Protein AF-A0A9W5ZVD6-F1 (afdb_monomer_lite)

pLDDT: mean 93.9, std 5.44, range [62.91, 98.25]

Structure (mmCIF, N/CA/C/O backbone):
data_AF-A0A9W5ZVD6-F1
#
_entry.id   AF-A0A9W5ZVD6-F1
#
loop_
_atom_site.group_PDB
_atom_site.id
_atom_site.type_symbol
_atom_site.label_atom_id
_atom_site.label_alt_id
_atom_site.label_comp_id
_atom_site.label_asym_id
_atom_site.label_entity_id
_atom_site.label_seq_id
_atom_site.pdbx_PDB_ins_code
_atom_site.Cartn_x
_atom_site.Cartn_y
_atom_site.Cartn_z
_atom_site.occupancy
_atom_site.B_iso_or_equiv
_atom_site.auth_seq_id
_atom_site.auth_comp_id
_atom_site.auth_asym_id
_atom_site.auth_atom_id
_atom_site.pdbx_PDB_model_num
ATOM 1 N N . MET A 1 1 ? -0.571 -4.705 2.869 1.00 91.06 1 MET A N 1
ATOM 2 C CA . MET A 1 1 ? -1.914 -4.095 2.772 1.00 91.06 1 MET A CA 1
ATOM 3 C C . MET A 1 1 ? -2.915 -4.800 3.672 1.00 91.06 1 MET A C 1
ATOM 5 O O . MET A 1 1 ? -3.106 -4.308 4.764 1.00 91.06 1 MET A O 1
ATOM 9 N N . ALA A 1 2 ? -3.458 -5.978 3.334 1.00 92.69 2 ALA A N 1
ATOM 10 C CA . ALA A 1 2 ? -4.559 -6.575 4.118 1.00 92.69 2 ALA A CA 1
ATOM 11 C C . ALA A 1 2 ? -4.281 -6.784 5.627 1.00 92.69 2 ALA A C 1
ATOM 13 O O . ALA A 1 2 ? -5.161 -6.557 6.451 1.00 92.69 2 ALA A O 1
ATOM 14 N N . ILE A 1 3 ? -3.059 -7.188 6.003 1.00 91.69 3 ILE A N 1
ATOM 15 C CA . ILE A 1 3 ? -2.660 -7.328 7.419 1.00 91.69 3 ILE A CA 1
ATOM 16 C C . ILE A 1 3 ? -2.696 -5.967 8.127 1.00 91.69 3 ILE A C 1
ATOM 18 O O . ILE A 1 3 ? -3.287 -5.838 9.196 1.00 91.69 3 ILE A O 1
ATOM 22 N N . GLU A 1 4 ? -2.097 -4.946 7.509 1.00 93.69 4 GLU A N 1
ATOM 23 C CA . GLU A 1 4 ? -2.139 -3.573 8.012 1.00 93.69 4 GLU A CA 1
ATOM 24 C C . GLU A 1 4 ? -3.605 -3.102 8.079 1.00 93.69 4 GLU A C 1
ATOM 26 O O . GLU A 1 4 ? -4.015 -2.508 9.067 1.00 93.69 4 GLU A O 1
ATOM 31 N N . ASP A 1 5 ? -4.427 -3.380 7.054 1.00 95.44 5 ASP A N 1
ATOM 32 C CA . ASP A 1 5 ? -5.846 -2.981 6.992 1.00 95.44 5 ASP A CA 1
ATOM 33 C C . ASP A 1 5 ? -6.627 -3.526 8.183 1.00 95.44 5 ASP A C 1
ATOM 35 O O . ASP A 1 5 ? -7.312 -2.765 8.865 1.00 95.44 5 ASP A O 1
ATOM 39 N N . GLY A 1 6 ? -6.440 -4.811 8.492 1.00 94.56 6 GLY A N 1
ATOM 40 C CA . GLY A 1 6 ? -7.023 -5.436 9.674 1.00 94.56 6 GLY A CA 1
ATOM 41 C C . GLY A 1 6 ? -6.618 -4.738 10.973 1.00 94.56 6 GLY A C 1
ATOM 42 O O . GLY A 1 6 ? -7.481 -4.454 11.798 1.00 94.56 6 GLY A O 1
ATOM 43 N N . TYR A 1 7 ? -5.335 -4.408 11.142 1.00 95.19 7 TYR A N 1
ATOM 44 C CA . TYR A 1 7 ? -4.847 -3.707 12.334 1.00 95.19 7 TYR A CA 1
ATOM 45 C C . TYR A 1 7 ? -5.429 -2.291 12.466 1.00 95.19 7 TYR A C 1
ATOM 47 O O . TYR A 1 7 ? -5.953 -1.934 13.520 1.00 95.19 7 TYR A O 1
ATOM 55 N N . PHE A 1 8 ? -5.369 -1.482 11.404 1.00 95.69 8 PHE A N 1
ATOM 56 C CA . PHE A 1 8 ? -5.848 -0.097 11.441 1.00 95.69 8 PHE A CA 1
ATOM 57 C C . PHE A 1 8 ? -7.364 -0.035 11.663 1.00 95.69 8 PHE A C 1
ATOM 59 O O . PHE A 1 8 ? -7.830 0.794 12.444 1.00 95.69 8 PHE A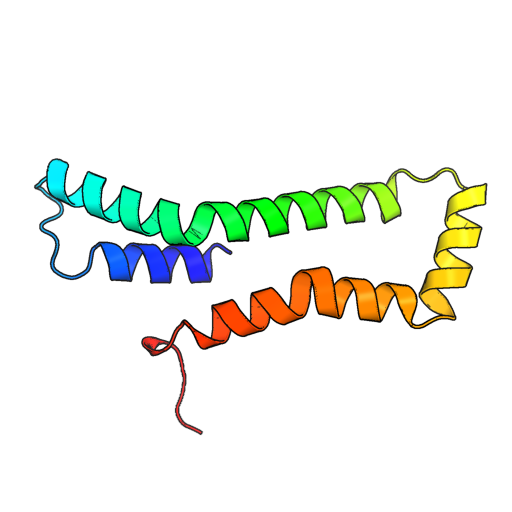 O 1
ATOM 66 N N . LEU A 1 9 ? -8.119 -0.941 11.033 1.00 96.25 9 LEU A N 1
ATOM 67 C CA . LEU A 1 9 ? -9.561 -1.054 11.232 1.00 96.25 9 LEU A CA 1
ATOM 68 C C . LEU A 1 9 ? -9.902 -1.506 12.656 1.00 96.25 9 LEU A C 1
ATOM 70 O O . LEU A 1 9 ? -10.759 -0.900 13.295 1.00 96.25 9 LEU A O 1
ATOM 74 N N . ALA A 1 10 ? -9.220 -2.533 13.173 1.00 95.31 10 ALA A N 1
ATOM 75 C CA . ALA A 1 10 ? -9.430 -3.006 14.540 1.00 95.31 10 ALA A CA 1
ATOM 76 C C . ALA A 1 10 ? -9.155 -1.896 15.563 1.00 95.31 10 ALA A C 1
ATOM 78 O O . ALA A 1 10 ? -9.958 -1.685 16.465 1.00 95.31 10 ALA A O 1
ATOM 79 N N . ARG A 1 11 ? -8.074 -1.131 15.374 1.00 95.19 11 ARG A N 1
ATOM 80 C CA . ARG A 1 11 ? -7.739 0.019 16.219 1.00 95.19 11 ARG A CA 1
ATOM 81 C C . ARG A 1 11 ? -8.782 1.136 16.134 1.00 95.19 11 ARG A C 1
ATOM 83 O O . ARG A 1 11 ? -9.114 1.728 17.152 1.00 95.19 11 ARG A O 1
ATOM 90 N N . ALA A 1 12 ? -9.299 1.439 14.943 1.00 96.50 12 ALA A N 1
ATOM 91 C CA . ALA A 1 12 ? -10.328 2.468 14.768 1.00 96.50 12 ALA A CA 1
ATOM 92 C C . ALA A 1 12 ? -11.685 2.074 15.383 1.00 96.50 12 ALA A C 1
ATOM 94 O O . ALA A 1 12 ? -12.496 2.943 15.700 1.00 96.50 12 ALA A O 1
ATOM 95 N N . LEU A 1 13 ? -11.926 0.772 15.560 1.00 97.31 13 LEU A N 1
ATOM 96 C CA . LEU A 1 13 ? -13.131 0.218 16.178 1.00 97.31 13 LEU A CA 1
ATOM 97 C C . LEU A 1 13 ? -12.924 -0.215 17.637 1.00 97.31 13 LEU A C 1
ATOM 99 O O . LEU A 1 13 ? -13.839 -0.787 18.233 1.00 97.31 13 LEU A O 1
ATOM 103 N N . ASP A 1 14 ? -11.759 0.054 18.229 1.00 96.38 14 ASP A N 1
ATOM 104 C CA . ASP A 1 14 ? -11.489 -0.332 19.609 1.00 96.38 14 ASP A CA 1
ATOM 105 C C . ASP A 1 14 ? -12.470 0.358 20.574 1.00 96.38 14 ASP A C 1
ATOM 107 O O . ASP A 1 14 ? -12.709 1.566 20.511 1.00 96.38 14 ASP A O 1
ATOM 111 N N . GLY A 1 15 ? -13.115 -0.436 21.431 1.00 95.56 15 GLY A N 1
ATOM 112 C CA . GLY A 1 15 ? -14.162 0.033 22.346 1.00 95.56 15 GLY A CA 1
ATOM 113 C C . GLY A 1 15 ? -15.481 0.493 21.695 1.00 95.56 15 GLY A C 1
ATOM 114 O O . GLY A 1 15 ? -16.366 0.983 22.404 1.00 95.56 15 GLY A O 1
ATOM 115 N N . VAL A 1 16 ? -15.659 0.344 20.377 1.00 97.19 16 VAL A N 1
ATOM 116 C CA . VAL A 1 16 ? -16.900 0.719 19.677 1.00 97.19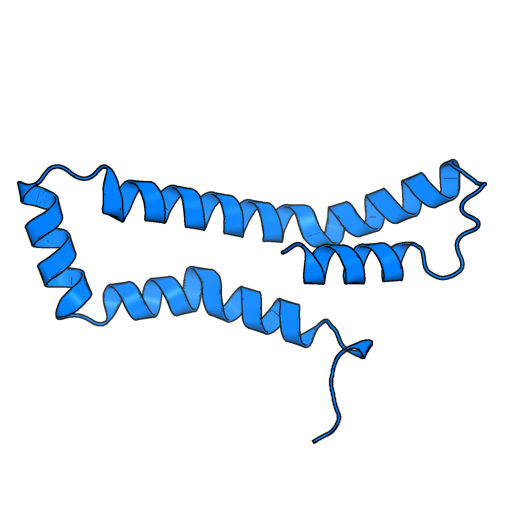 16 VAL A CA 1
ATOM 117 C C . VAL A 1 16 ? -17.973 -0.367 19.835 1.00 97.19 16 VAL A C 1
ATOM 119 O O . VAL A 1 16 ? -17.733 -1.544 19.577 1.00 97.19 16 VAL A O 1
ATOM 122 N N . ASP A 1 17 ? -19.202 0.023 20.202 1.00 96.75 17 ASP A N 1
ATOM 123 C CA . ASP A 1 17 ? -20.359 -0.882 20.127 1.00 96.75 17 ASP A CA 1
ATOM 124 C C . ASP A 1 17 ? -20.740 -1.112 18.660 1.00 96.75 17 ASP A C 1
ATOM 126 O O . ASP A 1 17 ? -21.279 -0.225 17.998 1.00 96.75 17 ASP A O 1
ATOM 130 N N . LEU A 1 18 ? -20.500 -2.326 18.166 1.00 95.94 18 LEU A N 1
ATOM 131 C CA . LEU A 1 18 ? -20.769 -2.718 16.781 1.00 95.94 18 LEU A CA 1
ATOM 132 C C . LEU A 1 18 ? -22.267 -2.792 16.426 1.00 95.94 18 LEU A C 1
ATOM 134 O O . LEU A 1 18 ? -22.625 -3.067 15.285 1.00 95.94 18 LEU A O 1
ATOM 138 N N . ARG A 1 19 ? -23.172 -2.559 17.379 1.00 97.38 19 ARG A N 1
ATOM 139 C CA . ARG A 1 19 ? -24.607 -2.395 17.095 1.00 97.38 19 ARG A CA 1
ATOM 140 C C . ARG A 1 19 ? -24.962 -0.943 16.770 1.00 97.38 19 ARG A C 1
ATOM 142 O O . ARG A 1 19 ? -26.018 -0.692 16.193 1.00 97.38 19 ARG A O 1
ATOM 149 N N . ASP A 1 20 ? -24.093 0.010 17.115 1.00 97.69 20 ASP A N 1
ATOM 150 C CA . ASP A 1 20 ? -24.251 1.423 16.778 1.00 97.69 20 ASP A CA 1
ATOM 151 C C . ASP A 1 20 ? -23.618 1.712 15.410 1.00 97.69 20 ASP A C 1
ATOM 153 O O . ASP A 1 20 ? -22.427 2.003 15.274 1.00 97.69 20 ASP A O 1
ATOM 157 N N . LEU A 1 21 ? -24.455 1.665 14.373 1.00 97.31 21 LEU A N 1
ATOM 158 C CA . LEU A 1 21 ? -24.040 1.909 12.990 1.00 97.31 21 LEU A CA 1
ATOM 159 C C . LEU A 1 21 ? -23.397 3.286 12.781 1.00 97.31 21 LEU A C 1
ATOM 161 O O . LEU A 1 21 ? -22.564 3.437 11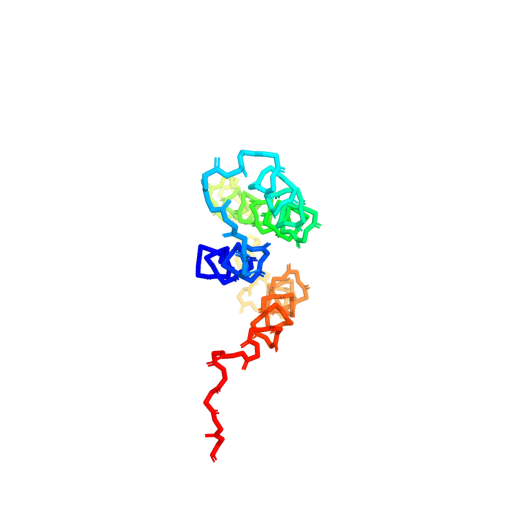.889 1.00 97.31 21 LEU A O 1
ATOM 165 N N . ARG A 1 22 ? -23.757 4.298 13.585 1.00 97.69 22 ARG A N 1
ATOM 166 C CA . ARG A 1 22 ? -23.155 5.634 13.460 1.00 97.69 22 ARG A CA 1
ATOM 167 C C . ARG A 1 22 ? -21.708 5.611 13.933 1.00 97.69 22 ARG A C 1
ATOM 169 O O . ARG A 1 22 ? -20.854 6.211 13.287 1.00 97.69 22 ARG A O 1
ATOM 176 N N . ARG A 1 23 ? -21.430 4.893 15.024 1.00 96.69 23 ARG A N 1
ATOM 177 C CA . ARG A 1 23 ? -20.067 4.737 15.544 1.00 96.69 23 ARG A CA 1
ATOM 178 C C . ARG A 1 23 ? -19.208 3.855 14.650 1.00 96.69 23 ARG A C 1
ATOM 180 O O . ARG A 1 23 ? -18.053 4.198 14.435 1.00 96.69 23 ARG A O 1
ATOM 187 N N . ILE A 1 24 ? -19.772 2.789 14.075 1.00 98.06 24 ILE A N 1
ATOM 188 C CA . ILE A 1 24 ? -19.057 1.994 13.064 1.00 98.06 24 ILE A CA 1
ATOM 189 C C . ILE A 1 24 ? -18.658 2.876 11.882 1.00 98.06 24 ILE A C 1
ATOM 191 O O . ILE A 1 24 ? -17.499 2.858 11.486 1.00 98.06 24 ILE A O 1
ATOM 195 N N . LYS A 1 25 ? -19.591 3.677 11.348 1.00 98.12 25 LYS A N 1
ATOM 196 C CA . LYS A 1 25 ? -19.304 4.570 10.219 1.00 98.12 25 LYS A CA 1
ATOM 197 C C . LYS A 1 25 ? -18.155 5.528 10.534 1.00 98.12 25 LYS A C 1
ATOM 199 O O . LYS A 1 25 ? -17.242 5.635 9.729 1.00 98.12 25 LYS A O 1
ATOM 204 N N . ALA A 1 26 ? -18.168 6.149 11.713 1.00 97.56 26 ALA A N 1
ATOM 205 C CA . ALA A 1 26 ? -17.084 7.028 12.148 1.00 97.56 26 ALA A CA 1
ATOM 206 C C . ALA A 1 26 ? -15.736 6.286 12.263 1.00 97.56 26 ALA A C 1
ATOM 208 O O . ALA A 1 26 ? -14.711 6.806 11.833 1.00 97.56 26 ALA A O 1
ATOM 209 N N . GLY A 1 27 ? -15.724 5.054 12.787 1.00 97.75 27 GLY A N 1
ATOM 210 C CA . GLY A 1 27 ? -14.517 4.221 12.822 1.00 97.75 27 GLY A CA 1
ATOM 211 C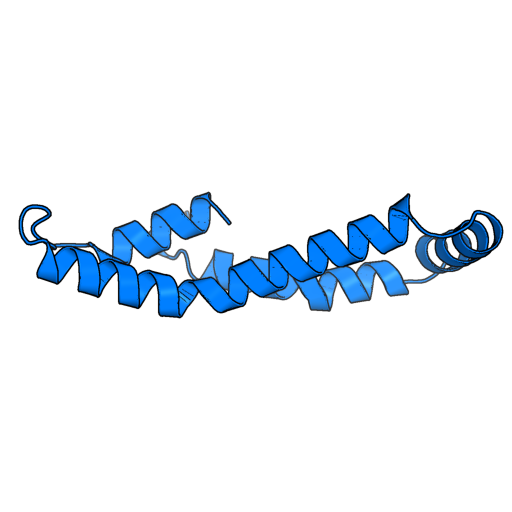 C . GLY A 1 27 ? -14.000 3.859 11.424 1.00 97.75 27 GLY A C 1
ATOM 212 O O . GLY A 1 27 ? -12.798 3.921 11.176 1.00 97.75 27 GLY A O 1
ATOM 213 N N . CYS A 1 28 ? -14.898 3.545 10.485 1.00 97.94 28 CYS A N 1
ATOM 214 C CA . CYS A 1 28 ? -14.537 3.320 9.085 1.00 97.94 28 CYS A CA 1
ATOM 215 C C . CYS A 1 28 ? -13.965 4.582 8.427 1.00 97.94 28 CYS A C 1
ATOM 217 O O . CYS A 1 28 ? -12.962 4.469 7.734 1.00 97.94 28 CYS A O 1
ATOM 219 N N . GLU A 1 29 ? -14.536 5.763 8.681 1.00 98.25 29 GLU A N 1
ATOM 220 C CA . GLU A 1 29 ? -14.022 7.039 8.158 1.00 98.25 29 GLU A CA 1
ATOM 221 C C . GLU A 1 29 ? -12.589 7.307 8.657 1.00 98.25 29 GLU A C 1
ATOM 223 O O . GLU A 1 29 ? -11.710 7.600 7.853 1.00 98.25 29 GLU A O 1
ATOM 228 N N . ILE A 1 30 ? -12.309 7.087 9.949 1.00 97.69 30 ILE A N 1
ATOM 229 C CA . ILE A 1 30 ? -10.949 7.201 10.518 1.00 97.69 30 ILE A CA 1
ATOM 230 C C . ILE A 1 30 ? -9.979 6.211 9.855 1.00 97.69 30 ILE A C 1
ATOM 232 O O . ILE A 1 30 ? -8.839 6.559 9.540 1.00 97.69 30 ILE A O 1
ATOM 236 N N . TYR A 1 31 ? -10.409 4.963 9.658 1.00 97.31 31 TYR A N 1
ATOM 237 C CA . TYR A 1 31 ? -9.612 3.948 8.969 1.00 97.31 31 TYR A CA 1
ATOM 238 C C . TYR A 1 31 ? -9.313 4.351 7.515 1.00 97.31 31 TYR A C 1
ATOM 240 O O . TYR A 1 31 ? -8.166 4.251 7.074 1.00 97.31 31 TYR A O 1
ATOM 248 N N . GLU A 1 32 ? -10.318 4.823 6.775 1.00 97.69 32 GLU A N 1
ATOM 249 C CA . GLU A 1 32 ? -10.174 5.237 5.379 1.00 97.69 32 GLU A CA 1
ATOM 250 C C . GLU A 1 32 ? -9.234 6.441 5.250 1.00 97.69 32 GLU A C 1
ATOM 252 O O . GLU A 1 32 ? -8.301 6.388 4.444 1.00 97.69 32 GLU A O 1
ATOM 257 N N . GLU A 1 33 ? -9.393 7.463 6.097 1.00 97.44 33 GLU A N 1
ATOM 258 C CA . GLU A 1 33 ? -8.494 8.626 6.164 1.00 97.44 33 GLU A CA 1
ATOM 259 C C . GLU A 1 33 ? -7.028 8.221 6.372 1.00 97.44 33 GLU A C 1
ATOM 261 O O . GLU A 1 33 ? -6.119 8.848 5.832 1.00 97.44 33 GLU A O 1
ATOM 266 N N . GLN A 1 34 ? -6.779 7.147 7.124 1.00 94.69 34 GLN A N 1
ATOM 267 C CA . GLN A 1 34 ? -5.426 6.660 7.395 1.00 94.69 34 GLN A CA 1
ATOM 268 C C . GLN A 1 34 ? -4.840 5.826 6.251 1.00 94.69 34 GLN A C 1
ATOM 270 O O . GLN A 1 34 ? -3.617 5.756 6.121 1.00 94.69 34 GLN A O 1
ATOM 275 N N . ARG A 1 35 ? -5.669 5.137 5.453 1.00 96.06 35 ARG A N 1
ATOM 276 C CA . ARG A 1 35 ? -5.196 4.038 4.588 1.00 96.06 35 ARG A CA 1
ATOM 277 C C . ARG A 1 35 ? -5.376 4.253 3.096 1.00 96.06 35 ARG A C 1
ATOM 279 O O . ARG A 1 35 ? -4.585 3.688 2.337 1.00 96.06 35 ARG A O 1
ATOM 286 N N . VAL A 1 36 ? -6.345 5.064 2.670 1.00 96.06 36 VAL A N 1
ATOM 287 C CA . VAL A 1 36 ? -6.667 5.263 1.246 1.00 96.06 36 VAL A CA 1
ATOM 288 C C . VAL A 1 36 ? -5.443 5.721 0.452 1.00 96.06 36 VAL A C 1
ATOM 290 O O . VAL A 1 36 ? -5.101 5.089 -0.547 1.00 96.06 36 VAL A O 1
ATOM 293 N N . ASP A 1 37 ? -4.723 6.740 0.921 1.00 94.69 37 ASP A N 1
ATOM 294 C CA . ASP A 1 37 ? -3.556 7.277 0.206 1.00 94.69 37 ASP A CA 1
ATOM 295 C C . ASP A 1 37 ? -2.418 6.256 0.078 1.00 94.69 37 ASP A C 1
ATOM 297 O O . ASP A 1 37 ? -1.827 6.094 -0.994 1.00 94.69 37 ASP A O 1
ATOM 301 N N . TYR A 1 38 ? -2.128 5.520 1.154 1.00 94.12 38 TYR A N 1
ATOM 302 C CA . TYR A 1 38 ? -1.082 4.496 1.158 1.00 94.12 38 TYR A CA 1
ATOM 303 C C . TYR A 1 38 ? -1.417 3.334 0.213 1.00 94.12 38 TYR A C 1
ATOM 305 O O . TYR A 1 38 ? -0.581 2.912 -0.593 1.00 94.12 38 TYR A O 1
ATOM 313 N N . VAL A 1 39 ? -2.649 2.828 0.281 1.00 95.12 39 VAL A N 1
ATOM 314 C CA . VAL A 1 39 ? -3.100 1.705 -0.549 1.00 95.12 39 VAL A CA 1
ATOM 315 C C . VAL A 1 39 ? -3.191 2.112 -2.020 1.00 95.12 39 VAL A C 1
ATOM 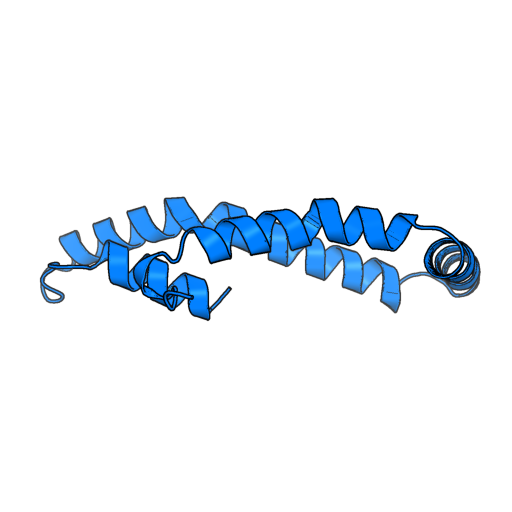317 O O . VAL A 1 39 ? -2.738 1.355 -2.882 1.00 95.12 39 VAL A O 1
ATOM 320 N N . ASN A 1 40 ? -3.685 3.317 -2.319 1.00 95.69 40 ASN A N 1
ATOM 321 C CA . ASN A 1 40 ? -3.729 3.846 -3.683 1.00 95.69 40 ASN A CA 1
ATOM 322 C C . ASN A 1 40 ? -2.327 3.978 -4.277 1.00 95.69 40 ASN A C 1
ATOM 324 O O . ASN A 1 40 ? -2.088 3.491 -5.383 1.00 95.69 40 ASN A O 1
ATOM 328 N N . HIS A 1 41 ? -1.379 4.548 -3.526 1.00 93.75 41 HIS A N 1
ATOM 329 C CA . HIS A 1 41 ? 0.019 4.639 -3.953 1.00 93.75 41 HIS A CA 1
ATOM 330 C C . HIS A 1 41 ? 0.592 3.256 -4.296 1.00 93.75 41 HIS A C 1
ATOM 332 O O . HIS A 1 41 ? 1.183 3.074 -5.361 1.00 93.75 41 HIS A O 1
ATOM 338 N N . ASN A 1 42 ? 0.372 2.254 -3.439 1.00 94.31 42 ASN A N 1
ATOM 339 C CA . ASN A 1 42 ? 0.852 0.890 -3.676 1.00 94.31 42 ASN A CA 1
ATOM 340 C C . ASN A 1 42 ? 0.194 0.236 -4.900 1.00 94.31 42 ASN A C 1
ATOM 342 O O . ASN A 1 42 ? 0.877 -0.413 -5.696 1.00 94.31 42 ASN A O 1
ATOM 346 N N . MET A 1 43 ? -1.115 0.429 -5.085 1.00 95.44 43 MET A N 1
ATOM 347 C CA . MET A 1 43 ? -1.842 -0.070 -6.252 1.00 95.44 43 MET A CA 1
ATOM 348 C C . MET A 1 43 ? -1.309 0.556 -7.548 1.00 95.44 43 MET A C 1
ATOM 350 O O . MET A 1 43 ? -1.059 -0.148 -8.530 1.00 95.44 43 MET A O 1
ATOM 354 N N . GLU A 1 44 ? -1.111 1.873 -7.569 1.00 95.69 44 GLU A N 1
ATOM 355 C CA . GLU A 1 44 ? -0.568 2.581 -8.726 1.00 95.69 44 GLU A CA 1
ATOM 356 C C . GLU A 1 44 ? 0.858 2.148 -9.047 1.00 95.69 44 GLU A C 1
ATOM 358 O O . GLU A 1 44 ? 1.163 1.877 -10.212 1.00 95.69 44 GLU A O 1
ATOM 363 N N . PHE A 1 45 ? 1.698 2.011 -8.022 1.00 95.25 45 PHE A N 1
ATOM 364 C CA . PHE A 1 45 ? 3.071 1.548 -8.157 1.00 95.25 45 PHE A CA 1
ATOM 365 C C . PHE A 1 45 ? 3.138 0.134 -8.747 1.00 95.25 45 PHE A C 1
ATOM 367 O O . PHE A 1 45 ? 3.839 -0.097 -9.736 1.00 95.25 45 PHE A O 1
ATOM 374 N N . ALA A 1 46 ? 2.346 -0.800 -8.211 1.00 94.81 46 ALA A N 1
ATOM 375 C CA . ALA A 1 46 ? 2.268 -2.169 -8.715 1.00 94.81 46 ALA A CA 1
ATOM 376 C C . ALA A 1 46 ? 1.766 -2.215 -10.167 1.00 94.81 46 ALA A C 1
ATOM 378 O O . ALA A 1 46 ? 2.342 -2.902 -11.013 1.00 94.81 46 ALA A O 1
ATOM 379 N N . ARG A 1 47 ? 0.728 -1.433 -10.491 1.00 96.69 47 ARG A N 1
ATOM 380 C CA . ARG A 1 47 ? 0.183 -1.328 -11.852 1.00 96.69 47 ARG A CA 1
ATOM 381 C C . ARG A 1 47 ? 1.209 -0.767 -12.835 1.00 96.69 47 ARG A C 1
ATOM 383 O O . ARG A 1 47 ? 1.301 -1.249 -13.965 1.00 96.69 47 ARG A O 1
ATOM 390 N N . PHE A 1 48 ? 1.966 0.247 -12.426 1.00 95.94 48 PHE A N 1
ATOM 391 C CA . PHE A 1 48 ? 3.033 0.827 -13.232 1.00 95.94 48 PHE A CA 1
ATOM 392 C C . PHE A 1 48 ? 4.150 -0.186 -13.499 1.00 95.94 48 PHE A C 1
ATOM 394 O O . PHE A 1 48 ? 4.494 -0.406 -14.661 1.00 95.94 48 PHE A O 1
ATOM 401 N N . LEU A 1 49 ? 4.657 -0.853 -12.457 1.00 95.25 49 LEU A N 1
ATOM 402 C CA . LEU A 1 49 ? 5.684 -1.886 -12.606 1.00 95.25 49 LEU A CA 1
ATOM 403 C C . LEU A 1 49 ? 5.206 -3.035 -13.495 1.00 95.25 49 LEU A C 1
ATOM 405 O O . LEU A 1 49 ? 5.928 -3.441 -14.401 1.00 95.25 49 LEU A O 1
ATOM 409 N N . GLY A 1 50 ? 3.968 -3.503 -13.316 1.00 96.38 50 GLY A N 1
ATOM 410 C CA . GLY A 1 50 ? 3.390 -4.540 -14.170 1.00 96.38 50 GLY A CA 1
ATOM 411 C C . GLY A 1 50 ? 3.415 -4.152 -15.651 1.00 96.38 50 GLY A C 1
ATOM 412 O O . GLY A 1 50 ? 3.852 -4.934 -16.496 1.00 96.38 50 GLY A O 1
ATOM 413 N N . LYS A 1 51 ? 3.042 -2.910 -15.983 1.00 96.50 51 LYS A N 1
ATOM 414 C CA . LYS A 1 51 ? 3.157 -2.398 -17.359 1.00 96.50 51 LYS A CA 1
ATOM 415 C C . LYS A 1 51 ? 4.613 -2.303 -17.822 1.00 96.50 51 LYS A C 1
ATOM 417 O O . LYS A 1 51 ? 4.921 -2.719 -18.935 1.00 96.50 51 LYS A O 1
ATOM 422 N N . MET A 1 52 ? 5.506 -1.787 -16.981 1.00 95.88 52 MET A N 1
ATOM 423 C CA . MET A 1 52 ? 6.928 -1.628 -17.292 1.00 95.88 52 MET A CA 1
ATOM 424 C C . MET A 1 52 ? 7.625 -2.965 -17.575 1.00 95.88 52 MET A C 1
ATOM 426 O O . MET A 1 52 ? 8.482 -3.032 -18.457 1.00 95.88 52 MET A O 1
ATOM 430 N N . PHE A 1 53 ? 7.257 -4.033 -16.868 1.00 95.88 53 PHE A N 1
ATOM 431 C CA . PHE A 1 53 ? 7.870 -5.346 -17.047 1.00 95.88 53 PHE A CA 1
ATOM 432 C C . PHE A 1 53 ? 7.208 -6.187 -18.146 1.00 95.88 53 PHE A C 1
ATOM 434 O O . PHE A 1 53 ? 7.923 -6.889 -18.862 1.00 95.88 53 PHE A O 1
ATOM 441 N N . HIS A 1 54 ? 5.892 -6.064 -18.360 1.00 95.56 54 HIS A N 1
ATOM 442 C CA . HIS A 1 54 ? 5.154 -6.968 -19.256 1.00 95.56 54 HIS A CA 1
ATOM 443 C C . HIS A 1 54 ? 4.634 -6.346 -20.558 1.00 95.56 54 HIS A C 1
ATOM 445 O O . HIS A 1 54 ? 4.362 -7.085 -21.499 1.00 95.56 54 HIS A O 1
ATOM 451 N N . ALA A 1 55 ? 4.484 -5.021 -20.644 1.00 95.25 55 ALA A N 1
ATOM 452 C CA . ALA A 1 55 ? 3.858 -4.362 -21.799 1.00 95.25 55 ALA A CA 1
ATOM 453 C C . ALA A 1 55 ? 4.842 -3.572 -22.683 1.00 95.25 55 ALA A C 1
ATOM 455 O O . ALA A 1 55 ? 4.434 -2.963 -23.672 1.00 95.25 55 ALA A O 1
ATOM 456 N N . VAL A 1 56 ? 6.134 -3.560 -22.342 1.00 95.19 56 VAL A N 1
ATOM 457 C CA . VAL A 1 56 ? 7.158 -2.834 -23.105 1.00 95.19 56 VAL A CA 1
ATOM 458 C C . VAL A 1 56 ? 7.548 -3.633 -24.363 1.00 95.19 56 VAL A C 1
ATOM 460 O O . VAL A 1 56 ? 7.870 -4.817 -24.248 1.00 95.19 56 VAL A O 1
ATOM 463 N N . PRO A 1 57 ? 7.559 -3.019 -25.566 1.00 96.56 57 PRO A N 1
ATOM 464 C CA . PRO A 1 57 ? 7.985 -3.686 -26.796 1.00 96.56 57 PRO A CA 1
ATOM 465 C C . PRO A 1 57 ? 9.393 -4.276 -26.686 1.00 96.56 57 PRO A C 1
ATOM 467 O O . PRO A 1 57 ? 10.271 -3.675 -26.069 1.00 96.56 57 PRO A O 1
ATOM 470 N N . ARG A 1 58 ? 9.640 -5.412 -27.352 1.00 95.88 58 ARG A N 1
ATOM 471 C CA . ARG A 1 58 ? 10.866 -6.216 -27.175 1.00 95.88 58 ARG A CA 1
ATOM 472 C C . ARG A 1 58 ? 12.171 -5.416 -27.256 1.00 95.88 58 ARG A C 1
ATOM 474 O O . ARG A 1 58 ? 13.041 -5.612 -26.419 1.00 95.88 58 ARG A O 1
ATOM 481 N N . ALA A 1 59 ? 12.298 -4.510 -28.226 1.00 95.88 59 ALA A N 1
ATOM 482 C CA . ALA A 1 59 ? 13.505 -3.695 -28.380 1.00 95.88 59 ALA A CA 1
ATOM 483 C C . ALA A 1 59 ? 13.759 -2.785 -27.162 1.00 95.88 59 ALA A C 1
ATOM 485 O O . ALA A 1 59 ? 14.884 -2.679 -26.685 1.00 95.88 59 ALA A O 1
ATOM 486 N N . LEU A 1 60 ? 12.707 -2.170 -26.616 1.00 97.38 60 LEU A N 1
ATOM 487 C CA . LEU A 1 60 ? 12.804 -1.340 -25.414 1.00 97.38 60 LEU A CA 1
ATOM 488 C C . LEU A 1 60 ? 12.966 -2.186 -24.146 1.00 97.38 60 LEU A C 1
ATOM 490 O O . LEU A 1 60 ? 13.636 -1.751 -23.216 1.00 97.38 60 LEU A O 1
ATOM 494 N N . ALA A 1 61 ? 12.397 -3.394 -24.114 1.00 97.12 61 ALA A N 1
ATOM 495 C CA . ALA A 1 61 ? 12.567 -4.322 -23.000 1.00 97.12 61 ALA A CA 1
ATOM 496 C C . ALA A 1 61 ? 14.043 -4.710 -22.818 1.00 97.12 61 ALA A C 1
ATOM 498 O O . ALA A 1 61 ? 14.534 -4.684 -21.699 1.00 97.12 61 ALA A O 1
ATOM 499 N N . GLN A 1 62 ? 14.783 -4.940 -23.910 1.00 97.50 62 GLN A N 1
ATOM 500 C CA . GLN A 1 62 ? 16.227 -5.211 -23.847 1.00 97.50 62 GLN A CA 1
ATOM 501 C C . GLN A 1 62 ? 17.021 -4.044 -23.246 1.00 97.50 62 GLN A C 1
ATOM 503 O O . GLN A 1 62 ? 17.950 -4.260 -22.473 1.00 97.50 62 GLN A O 1
ATOM 508 N N . ILE A 1 63 ? 16.648 -2.805 -23.580 1.00 97.25 63 ILE A N 1
ATOM 509 C CA . ILE A 1 63 ? 17.278 -1.605 -23.013 1.00 97.25 63 ILE A CA 1
ATOM 510 C C . ILE A 1 63 ? 16.936 -1.481 -21.526 1.00 97.25 63 ILE A C 1
ATOM 512 O O . ILE A 1 63 ? 17.824 -1.241 -20.713 1.00 97.25 63 ILE A O 1
ATOM 516 N N . ARG A 1 64 ? 15.658 -1.660 -21.165 1.00 97.25 64 ARG A N 1
ATOM 517 C CA . ARG A 1 64 ? 15.197 -1.677 -19.772 1.00 97.25 64 ARG A CA 1
ATOM 518 C C . ARG A 1 64 ? 15.995 -2.690 -18.955 1.00 97.25 64 ARG A C 1
ATOM 520 O O . ARG A 1 64 ? 16.495 -2.316 -17.903 1.00 97.25 64 ARG A O 1
ATOM 527 N N . ASP A 1 65 ? 16.126 -3.920 -19.445 1.00 97.44 65 ASP A N 1
ATOM 528 C CA . ASP A 1 65 ? 16.811 -5.009 -18.742 1.00 97.44 65 ASP A CA 1
ATOM 529 C C . ASP A 1 65 ? 18.301 -4.697 -18.580 1.00 97.44 65 ASP A C 1
ATOM 531 O O . ASP A 1 65 ? 18.806 -4.720 -17.464 1.00 97.44 65 ASP A O 1
ATOM 535 N N . LEU A 1 66 ? 18.980 -4.236 -19.639 1.00 97.81 66 LEU A N 1
ATOM 536 C CA . LEU A 1 66 ? 20.373 -3.788 -19.542 1.00 97.81 66 LEU A CA 1
ATOM 537 C C . LEU A 1 66 ? 20.557 -2.708 -18.461 1.00 97.81 66 LEU A C 1
ATOM 539 O O . LEU A 1 66 ? 21.506 -2.757 -17.681 1.00 97.81 66 LEU A O 1
ATOM 543 N N . ILE A 1 67 ? 19.651 -1.727 -18.401 1.00 97.44 67 ILE A N 1
ATOM 544 C CA . ILE A 1 67 ? 19.707 -0.671 -17.388 1.00 97.44 67 ILE A CA 1
ATOM 545 C C . ILE A 1 67 ? 19.418 -1.245 -15.996 1.00 97.44 67 ILE A C 1
ATOM 547 O O . ILE A 1 67 ? 20.137 -0.934 -15.050 1.00 97.44 67 ILE A O 1
ATOM 551 N N . PHE A 1 68 ? 18.369 -2.045 -15.834 1.00 97.38 68 PHE A N 1
ATOM 552 C CA . PHE A 1 68 ? 17.931 -2.534 -14.525 1.00 97.38 68 PHE A CA 1
ATOM 553 C C . PHE A 1 68 ? 18.878 -3.574 -13.926 1.00 97.38 68 PHE A C 1
ATOM 555 O O . PHE A 1 68 ? 19.073 -3.558 -12.711 1.00 97.38 68 PHE A O 1
ATOM 562 N N . ASP A 1 69 ? 19.511 -4.398 -14.758 1.00 97.25 69 ASP A N 1
ATOM 563 C CA . ASP A 1 69 ? 20.402 -5.472 -14.318 1.00 97.25 69 ASP A CA 1
ATOM 564 C C . ASP A 1 69 ? 21.819 -4.967 -14.019 1.00 97.25 69 ASP A C 1
ATOM 566 O O . ASP A 1 69 ? 22.508 -5.508 -13.153 1.00 97.25 69 ASP A O 1
ATOM 570 N N . HIS A 1 70 ? 22.263 -3.903 -14.698 1.00 97.75 70 HIS A N 1
ATOM 571 C CA . HIS A 1 70 ? 23.634 -3.392 -14.573 1.00 97.75 70 HIS A CA 1
ATOM 572 C C . HIS A 1 70 ? 23.745 -2.024 -13.894 1.00 97.75 70 HIS A C 1
ATOM 574 O O . HIS A 1 70 ? 24.848 -1.495 -13.748 1.00 97.75 70 HIS A O 1
ATOM 580 N N . THR A 1 71 ? 22.634 -1.436 -13.448 1.00 97.94 71 THR A N 1
ATOM 581 C CA . THR A 1 71 ? 22.643 -0.166 -12.711 1.00 97.94 71 THR A CA 1
ATOM 582 C C . THR A 1 71 ? 21.762 -0.245 -11.462 1.00 97.94 71 THR A C 1
ATOM 584 O O . THR A 1 71 ? 20.821 -1.033 -11.400 1.00 97.94 71 THR A O 1
ATOM 587 N N . PRO A 1 72 ? 21.989 0.604 -10.444 1.00 97.12 72 PRO A N 1
ATOM 588 C CA . PRO A 1 72 ? 21.180 0.586 -9.227 1.00 97.12 72 PRO A CA 1
ATOM 589 C C . PRO A 1 72 ? 19.803 1.251 -9.393 1.00 97.12 72 PRO A C 1
ATOM 591 O O . PRO A 1 72 ? 19.115 1.448 -8.391 1.00 97.12 72 PRO A O 1
ATOM 594 N N . ILE A 1 73 ? 19.403 1.644 -10.609 1.00 96.62 73 ILE A N 1
ATOM 595 C CA . ILE A 1 73 ? 18.194 2.444 -10.850 1.00 96.62 73 ILE A CA 1
ATOM 596 C C . ILE A 1 73 ? 16.946 1.728 -10.329 1.00 96.62 73 ILE A C 1
ATOM 598 O O . ILE A 1 73 ? 16.203 2.320 -9.547 1.00 96.62 73 ILE A O 1
ATOM 602 N N . LEU A 1 74 ? 16.750 0.452 -10.681 1.00 95.31 74 LEU A N 1
ATOM 603 C CA . LEU A 1 74 ? 15.587 -0.316 -10.227 1.00 95.31 74 LEU A CA 1
ATOM 604 C C . LEU A 1 74 ? 15.570 -0.458 -8.701 1.00 95.31 74 LEU A C 1
ATOM 606 O O . LEU A 1 74 ? 14.550 -0.203 -8.067 1.00 95.31 74 LEU A O 1
ATOM 610 N N . ARG A 1 75 ? 16.714 -0.804 -8.098 1.00 95.38 75 ARG A N 1
ATOM 611 C CA . ARG A 1 75 ? 16.835 -0.937 -6.640 1.00 95.38 75 ARG A CA 1
ATOM 612 C C . ARG A 1 75 ? 16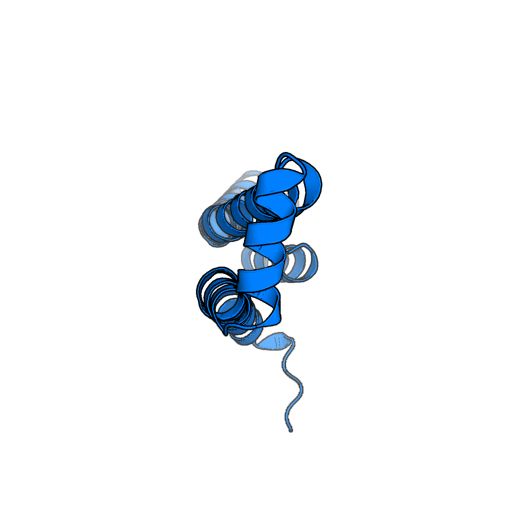.474 0.363 -5.922 1.00 95.38 75 ARG A C 1
ATOM 614 O O . ARG A 1 75 ? 15.748 0.316 -4.935 1.00 95.38 75 ARG A O 1
ATOM 621 N N . ARG A 1 76 ? 16.977 1.508 -6.396 1.00 95.94 76 ARG A N 1
ATOM 622 C CA . ARG A 1 76 ? 16.670 2.822 -5.806 1.00 95.94 76 ARG A CA 1
ATOM 623 C C . ARG A 1 76 ? 15.194 3.161 -5.960 1.00 95.94 76 ARG A C 1
ATOM 625 O O . ARG A 1 76 ? 14.551 3.507 -4.980 1.00 95.94 76 ARG A O 1
ATOM 632 N N . PHE A 1 77 ? 14.643 2.959 -7.154 1.00 94.31 77 PHE A N 1
ATOM 633 C CA . PHE A 1 77 ? 13.228 3.191 -7.422 1.00 94.31 77 PHE A CA 1
ATOM 634 C C . PHE A 1 77 ? 12.308 2.343 -6.527 1.00 94.31 77 PHE A C 1
ATOM 636 O O . PHE A 1 77 ? 11.352 2.870 -5.967 1.00 94.31 77 PHE A O 1
ATOM 643 N N . LEU A 1 78 ? 12.615 1.053 -6.334 1.00 95.06 78 LEU A N 1
ATOM 644 C CA . LEU A 1 78 ? 11.885 0.179 -5.404 1.00 95.06 78 LEU A CA 1
ATOM 645 C C . LEU A 1 78 ? 12.072 0.606 -3.940 1.00 95.06 78 LEU A C 1
ATOM 647 O O . LEU A 1 78 ? 11.116 0.590 -3.166 1.00 95.06 78 LEU A O 1
ATOM 651 N N . GLY A 1 79 ? 13.293 0.995 -3.566 1.00 94.44 79 GLY A N 1
ATOM 652 C CA . GLY A 1 79 ? 13.625 1.485 -2.230 1.00 94.44 79 GLY A CA 1
ATOM 653 C C . GLY A 1 79 ? 12.807 2.714 -1.842 1.00 94.44 79 GLY A C 1
ATOM 654 O O . GLY A 1 79 ? 12.071 2.691 -0.856 1.00 94.44 79 GLY A O 1
ATOM 655 N N . ASP A 1 80 ? 12.900 3.759 -2.659 1.00 90.50 80 ASP A N 1
ATOM 656 C CA . ASP A 1 80 ? 12.279 5.056 -2.400 1.00 90.50 80 ASP A CA 1
ATOM 657 C C . ASP A 1 80 ? 10.765 5.029 -2.652 1.00 90.50 80 ASP A C 1
ATOM 659 O O . ASP A 1 80 ? 9.992 5.642 -1.915 1.00 90.50 80 ASP A O 1
ATOM 663 N N . GLY A 1 81 ? 10.336 4.313 -3.694 1.00 84.81 81 GLY A N 1
ATOM 664 C CA . GLY A 1 81 ? 8.950 4.282 -4.151 1.00 84.81 81 GLY A CA 1
ATOM 665 C C . GLY A 1 81 ? 8.051 3.303 -3.401 1.00 84.81 81 GLY A C 1
ATOM 666 O O . GLY A 1 81 ? 6.837 3.491 -3.420 1.00 84.81 81 GLY A O 1
ATOM 667 N N . TYR A 1 82 ? 8.606 2.285 -2.739 1.00 89.38 82 TYR A N 1
ATOM 668 C CA . TYR A 1 82 ? 7.813 1.241 -2.084 1.00 89.38 82 TYR A CA 1
ATOM 669 C C . TYR A 1 82 ? 8.354 0.850 -0.708 1.00 89.38 82 TYR A C 1
ATOM 671 O O . TYR A 1 82 ? 7.651 1.014 0.289 1.00 89.38 82 TYR A O 1
ATOM 679 N N . LEU A 1 83 ? 9.603 0.379 -0.627 1.00 91.12 83 LEU A N 1
ATOM 680 C CA . LEU A 1 83 ? 10.122 -0.249 0.596 1.00 91.12 83 LEU A CA 1
ATOM 681 C C . LEU A 1 83 ? 10.124 0.703 1.791 1.00 91.12 83 LEU A C 1
ATOM 683 O O . LEU A 1 83 ? 9.674 0.319 2.863 1.00 91.12 83 LEU A O 1
ATOM 687 N N . LYS A 1 84 ? 10.549 1.956 1.600 1.00 90.94 84 LYS A N 1
ATOM 688 C CA . LYS A 1 84 ? 10.595 2.947 2.682 1.00 90.94 84 LYS A CA 1
ATOM 689 C C . LYS A 1 84 ? 9.216 3.235 3.285 1.00 90.94 84 LYS A C 1
ATOM 691 O O . LYS A 1 84 ? 9.093 3.380 4.497 1.00 90.94 84 LYS A O 1
ATOM 696 N N . LYS A 1 85 ? 8.172 3.318 2.451 1.00 88.44 85 LYS A N 1
ATOM 697 C CA . LYS A 1 85 ? 6.796 3.522 2.933 1.00 88.44 85 LYS A CA 1
ATOM 698 C C . LYS A 1 85 ? 6.270 2.272 3.637 1.00 88.44 85 LYS A C 1
ATOM 700 O O . LYS A 1 85 ? 5.693 2.396 4.708 1.00 88.44 85 LYS A O 1
ATOM 705 N N . ALA A 1 86 ? 6.503 1.089 3.070 1.00 90.12 86 ALA A N 1
ATOM 706 C CA . ALA A 1 86 ? 6.075 -0.172 3.675 1.00 90.12 86 ALA A CA 1
ATOM 707 C C . ALA A 1 86 ? 6.746 -0.430 5.035 1.00 90.12 86 ALA A C 1
ATOM 709 O O . ALA A 1 86 ? 6.096 -0.874 5.980 1.00 90.12 86 ALA A O 1
ATOM 710 N N . GLU A 1 87 ? 8.034 -0.108 5.159 1.00 90.62 87 GLU A N 1
ATOM 711 C CA . GLU A 1 87 ? 8.764 -0.161 6.426 1.00 90.62 87 GLU A CA 1
ATOM 712 C C . GLU A 1 87 ? 8.167 0.811 7.448 1.00 90.62 87 GLU A C 1
ATOM 714 O O . GLU A 1 87 ? 7.865 0.408 8.569 1.00 90.62 87 GLU A O 1
ATOM 719 N N . GLN A 1 88 ? 7.918 2.062 7.048 1.00 89.81 88 GLN A N 1
ATOM 720 C CA . GLN A 1 88 ? 7.299 3.057 7.923 1.00 89.81 88 GLN A CA 1
ATOM 721 C C . GLN A 1 88 ? 5.910 2.622 8.411 1.00 89.81 88 GLN A C 1
ATOM 723 O O . GLN A 1 88 ? 5.621 2.760 9.600 1.00 89.81 88 GLN A O 1
ATOM 728 N N . GLU A 1 89 ? 5.068 2.079 7.528 1.00 89.56 89 GLU A N 1
ATOM 729 C CA . GLU A 1 89 ? 3.759 1.546 7.917 1.00 89.56 89 GLU A CA 1
ATOM 730 C C . GLU A 1 89 ? 3.887 0.366 8.878 1.00 89.56 89 GLU A C 1
ATOM 732 O O . GLU A 1 89 ? 3.199 0.323 9.895 1.00 89.56 89 GLU A O 1
ATOM 737 N N . THR A 1 90 ? 4.817 -0.553 8.617 1.00 88.00 90 THR A N 1
ATOM 738 C CA . THR A 1 90 ? 5.047 -1.717 9.484 1.00 88.00 90 THR A CA 1
ATOM 739 C C . THR A 1 90 ? 5.529 -1.294 10.876 1.00 88.00 90 THR A C 1
ATOM 741 O O . THR A 1 90 ? 5.065 -1.828 11.883 1.00 88.00 90 THR A O 1
ATOM 744 N N . LEU A 1 91 ? 6.401 -0.285 10.968 1.00 88.56 91 LEU A N 1
ATOM 745 C CA . LEU A 1 91 ? 6.853 0.281 12.244 1.00 88.56 91 LEU A CA 1
ATOM 746 C C . LEU A 1 91 ? 5.721 0.959 13.036 1.00 88.56 91 LEU A C 1
ATOM 748 O O . LEU A 1 91 ? 5.806 1.055 14.261 1.00 88.56 91 LEU A O 1
ATOM 752 N N . ASN A 1 92 ? 4.643 1.391 12.375 1.00 86.31 92 ASN A N 1
ATOM 753 C CA . ASN A 1 92 ? 3.466 1.965 13.034 1.00 86.31 92 ASN A CA 1
ATOM 754 C C . ASN A 1 92 ? 2.529 0.900 13.649 1.00 86.31 92 ASN A C 1
ATOM 756 O O . ASN A 1 92 ? 1.594 1.256 14.377 1.00 86.31 92 ASN A O 1
ATOM 760 N N . LEU A 1 93 ? 2.772 -0.393 13.398 1.00 89.75 93 LEU A N 1
ATOM 761 C CA . LEU A 1 93 ? 2.008 -1.524 13.945 1.00 89.75 93 LEU A CA 1
ATOM 762 C C . LEU A 1 93 ? 2.521 -1.921 15.345 1.00 89.75 93 LEU A C 1
ATOM 764 O O . LEU A 1 93 ? 3.035 -3.022 15.543 1.00 89.75 93 LEU A O 1
ATOM 768 N N . LYS A 1 94 ? 2.450 -1.001 16.313 1.00 85.56 94 LYS A N 1
ATOM 769 C CA . LYS A 1 94 ? 3.156 -1.095 17.607 1.00 85.56 94 LYS A CA 1
ATOM 770 C C . LYS A 1 94 ? 2.818 -2.354 18.406 1.00 85.56 94 LYS A C 1
ATOM 772 O O . LYS A 1 94 ? 3.710 -2.996 18.945 1.00 85.56 94 LYS A O 1
ATOM 777 N N . GLU A 1 95 ? 1.548 -2.727 18.452 1.00 83.94 95 GLU A N 1
ATOM 778 C CA . GLU A 1 95 ? 1.016 -3.855 19.219 1.00 83.94 95 GLU A CA 1
ATOM 779 C C . GLU A 1 95 ? 1.420 -5.215 18.626 1.00 83.94 95 GLU A C 1
ATOM 781 O O . GLU A 1 95 ? 1.264 -6.243 19.280 1.00 83.94 95 GLU A O 1
ATOM 786 N N . LEU A 1 96 ? 1.950 -5.230 17.398 1.00 81.94 96 LEU A N 1
ATOM 787 C CA . LEU A 1 96 ? 2.449 -6.430 16.721 1.00 81.94 96 LEU A CA 1
ATOM 788 C C . LEU A 1 96 ? 3.976 -6.577 16.820 1.00 81.94 96 LEU A C 1
ATOM 790 O O . LEU A 1 96 ? 4.529 -7.550 16.305 1.00 81.94 96 LEU A O 1
ATOM 794 N N . GLN A 1 97 ? 4.672 -5.631 17.458 1.00 82.75 97 GLN A N 1
ATOM 795 C CA . GLN A 1 97 ? 6.120 -5.705 17.637 1.00 82.75 97 GLN A CA 1
ATOM 796 C C . GLN A 1 97 ? 6.468 -6.693 18.755 1.00 82.75 97 GLN A C 1
ATOM 798 O O . GLN A 1 97 ? 5.996 -6.574 19.884 1.00 82.75 97 GLN A O 1
ATOM 803 N N . VAL A 1 98 ? 7.332 -7.661 18.449 1.00 78.69 98 VAL A N 1
ATOM 804 C CA . VAL A 1 98 ? 7.923 -8.550 19.455 1.00 78.69 98 VAL A CA 1
ATOM 805 C C . VAL A 1 98 ? 9.150 -7.843 20.023 1.00 78.69 98 VAL A C 1
ATOM 807 O O . VAL A 1 98 ? 10.014 -7.413 19.258 1.00 78.69 98 VAL A O 1
ATOM 810 N N . ALA A 1 99 ? 9.213 -7.687 21.348 1.00 73.56 99 ALA A N 1
ATOM 811 C CA . ALA A 1 99 ? 10.399 -7.137 21.998 1.00 73.56 99 ALA A CA 1
ATOM 812 C C . ALA A 1 99 ? 11.632 -8.007 21.662 1.00 73.56 99 ALA A C 1
ATOM 814 O O . ALA A 1 99 ? 11.490 -9.233 21.632 1.00 73.56 99 ALA A O 1
ATOM 815 N N . PRO A 1 100 ? 12.795 -7.394 21.371 1.00 62.91 100 PRO A N 1
ATOM 816 C CA . PRO A 1 100 ? 14.015 -8.123 21.028 1.00 62.91 100 PRO A CA 1
ATOM 817 C C . PRO A 1 100 ? 14.532 -9.003 22.171 1.00 62.91 100 PRO A C 1
ATOM 819 O O . PRO A 1 100 ? 14.309 -8.647 23.353 1.00 62.91 100 PRO A O 1
#

Foldseek 3Di:
DVVLLVLQLCVLCVPPDPVPPVSNVSSVVSSCVVPVVVVVLVVVVVVVVCCVQPVDPPVVNVVVCCPVVVHCVVVVCCVVSPVVSVVVSVVVSPVPDDDD

InterPro domains:
  IPR036188 FAD/NAD(P)-binding domain superfamily [SSF51905] (1-73)

Radius of gyration: 19.01 Å; chains: 1; bounding box: 48×17×51 Å

Organism: Aspergillus niger (NCBI:txid5061)

Sequence (100 aa):
MAIEDGYFLARALDGVDLRDLRRIKAGCEIYEEQRVDYVNHNMEFARFLGKMFHAVPRALAQIRDLIFDHTPILRRFLGDGYLKKAEQETLNLKELQVAP

Secondary structure (DSSP, 8-state):
-HHHHHHHHHHHTTT--TT-HHHHHHHHHHHHHHHHHHHHHHHHHHHHHHHHHHSS-HHHHHHHHHHHHHSTHHHHHHIIIIIHHHHHHHHT-GGGPPP-